Protein AF-A0A6I9XKB6-F1 (afdb_monomer_lite)

InterPro domains:
  IPR029055 Nucleophile aminohydrolases, N-terminal [SSF56235] (1-162)
  IPR052896 Gamma-glutamyltransferase-like enzyme [PTHR43881] (1-162)

Foldseek 3Di:
DVLLVQLLCCQQVVVPHDQQAWDWDWDQDPVVRDIDIDGQHFAQDPPDDPVVCVVVVADPVRHDDPPDPSVRGHGRVVVSSVVCCVPPNPPPDDLCRSNVVSLCCQAVFDFHAQVSLVVQQVCLVVLVDPPNPCSCLCADVSHRDDGGDTHHHNVSSVVSVVD

pLDDT: mean 95.92, std 2.54, range [84.94, 98.81]

Radius of gyration: 18.4 Å; chains: 1; bounding box: 46×28×50 Å

Organism: NCBI:txid35019

Secondary structure (DSSP, 8-state):
-HHHHHHHHHHH-TTT--TTS-EEEEEEETTTTEEEEEEEPPBPPTT--HHHHHHTT--SSSPPPTT-GGG--B--HHHHHHHHHHHHS-SSS-HHHHHHHHHHHHHH-EEPPHHHHHHHHHHHHHHTSTT-TTGGGGSBTTBPPPTTPEE--HHHHHHHHT-

Sequence (163 aa):
AAVAVAAALNVTEPFSTGLGGDCFCLYYDARTKQVHGLNGSGRSPQSLTLELVKEYGFDEVNPLPFRHACNITVPGAPAAWCDAVVVYGSKQLSMGQILQPAIEMAEKGFPVSEITSYQWKQDAHVLQSPGNQHGKDLLINGEAPEHGQVFQNPLLANTFKLV

Structure (mmCIF, N/CA/C/O backbone):
data_AF-A0A6I9XKB6-F1
#
_entry.id   AF-A0A6I9XKB6-F1
#
loop_
_atom_site.group_PDB
_atom_site.id
_atom_site.type_symbol
_atom_site.label_atom_id
_atom_site.label_alt_id
_atom_site.label_comp_id
_atom_site.label_asym_id
_atom_site.label_entity_id
_atom_site.label_seq_id
_atom_site.pdbx_PDB_ins_code
_atom_site.Cartn_x
_atom_site.Cartn_y
_atom_site.Cartn_z
_atom_site.occupancy
_atom_site.B_iso_or_equiv
_atom_site.auth_seq_id
_atom_site.auth_comp_id
_atom_site.auth_asym_id
_atom_site.auth_atom_id
_atom_site.pdbx_PDB_model_num
ATOM 1 N N . ALA A 1 1 ? -11.435 1.470 12.277 1.00 94.88 1 ALA A N 1
ATOM 2 C CA . ALA A 1 1 ? -11.787 2.463 11.242 1.00 94.88 1 ALA A CA 1
ATOM 3 C C . ALA A 1 1 ? -10.578 2.811 10.378 1.00 94.88 1 ALA A C 1
ATOM 5 O O . ALA A 1 1 ? -10.582 2.403 9.232 1.00 94.88 1 ALA A O 1
ATOM 6 N N . ALA A 1 2 ? -9.531 3.459 10.912 1.00 97.06 2 ALA A N 1
ATOM 7 C CA . ALA A 1 2 ? -8.368 3.892 10.119 1.00 97.06 2 ALA A CA 1
ATOM 8 C C . ALA A 1 2 ? -7.739 2.782 9.250 1.00 97.06 2 ALA A C 1
ATOM 10 O O . ALA A 1 2 ? -7.576 2.978 8.055 1.00 97.06 2 ALA A O 1
ATOM 11 N N . VAL A 1 3 ? -7.485 1.593 9.814 1.00 97.81 3 VAL A N 1
ATOM 12 C CA . VAL A 1 3 ? -6.941 0.450 9.050 1.00 97.81 3 VAL A CA 1
ATOM 13 C C . VAL A 1 3 ? -7.899 -0.043 7.957 1.00 97.81 3 VAL A C 1
ATOM 15 O O . VAL A 1 3 ? -7.461 -0.303 6.847 1.00 97.81 3 VAL A O 1
ATOM 18 N N . ALA A 1 4 ? -9.209 -0.100 8.223 1.00 98.25 4 ALA A N 1
ATOM 19 C CA . ALA A 1 4 ? -10.200 -0.466 7.203 1.00 98.25 4 ALA A CA 1
ATOM 20 C C . ALA A 1 4 ? -10.231 0.546 6.045 1.00 98.25 4 ALA A C 1
ATOM 22 O O . ALA A 1 4 ? -10.338 0.156 4.888 1.00 98.25 4 ALA A O 1
ATOM 23 N N . VAL A 1 5 ? -10.103 1.843 6.351 1.00 98.25 5 VAL A N 1
ATOM 24 C CA . VAL A 1 5 ? -10.022 2.903 5.335 1.00 98.25 5 VAL A CA 1
ATOM 25 C C . VAL A 1 5 ? -8.735 2.775 4.526 1.00 98.25 5 VAL A C 1
ATOM 27 O O . VAL A 1 5 ? -8.795 2.817 3.306 1.00 98.25 5 VAL A O 1
ATOM 30 N N . ALA A 1 6 ? -7.588 2.559 5.175 1.00 97.88 6 ALA A N 1
ATOM 31 C CA . ALA A 1 6 ? -6.318 2.355 4.478 1.00 97.88 6 ALA A CA 1
ATOM 32 C C . ALA A 1 6 ? -6.364 1.131 3.543 1.00 97.88 6 ALA A C 1
ATOM 34 O O . ALA A 1 6 ? -5.899 1.205 2.408 1.00 97.88 6 ALA A O 1
ATOM 35 N N . ALA A 1 7 ? -6.996 0.035 3.976 1.00 98.31 7 ALA A N 1
ATOM 36 C CA . ALA A 1 7 ? -7.213 -1.143 3.141 1.00 98.31 7 ALA A CA 1
ATOM 37 C C . ALA A 1 7 ? -8.151 -0.858 1.956 1.00 98.31 7 ALA A C 1
ATOM 39 O O . ALA A 1 7 ? -7.869 -1.288 0.842 1.00 98.31 7 ALA A O 1
ATOM 40 N N . ALA A 1 8 ? -9.232 -0.098 2.163 1.00 98.44 8 ALA A N 1
ATOM 41 C CA . ALA A 1 8 ? -10.112 0.325 1.074 1.00 98.44 8 ALA A CA 1
ATOM 42 C C . ALA A 1 8 ? -9.373 1.224 0.066 1.00 98.44 8 ALA A C 1
ATOM 44 O O . ALA A 1 8 ? -9.491 1.006 -1.135 1.00 98.44 8 ALA A O 1
ATOM 45 N N . LEU A 1 9 ? -8.543 2.160 0.538 1.00 98.06 9 LEU A N 1
ATOM 46 C CA . LEU A 1 9 ? -7.718 3.014 -0.322 1.00 98.06 9 LEU A CA 1
ATOM 47 C C . LEU A 1 9 ? -6.659 2.224 -1.096 1.00 98.06 9 LEU A C 1
ATOM 49 O O . LEU A 1 9 ? -6.420 2.533 -2.253 1.00 98.06 9 LEU A O 1
ATOM 53 N N . ASN A 1 10 ? -6.081 1.162 -0.529 1.00 97.94 10 ASN A N 1
ATOM 54 C CA . ASN A 1 10 ? -5.218 0.257 -1.297 1.00 97.94 10 ASN A CA 1
ATOM 55 C C . ASN A 1 10 ? -5.962 -0.329 -2.514 1.00 97.94 10 ASN A C 1
ATOM 57 O O . ASN A 1 10 ? -5.349 -0.579 -3.551 1.00 97.94 10 ASN A O 1
ATOM 61 N N . VAL A 1 11 ? -7.269 -0.570 -2.392 1.00 98.12 11 VAL A N 1
ATOM 62 C CA . VAL A 1 11 ? -8.091 -1.083 -3.492 1.00 98.12 11 VAL A CA 1
ATOM 63 C C . VAL A 1 11 ? -8.440 0.034 -4.472 1.00 98.12 11 VAL A C 1
ATOM 65 O O . VAL A 1 11 ? -8.218 -0.124 -5.669 1.00 98.12 11 VAL A O 1
ATOM 68 N N . THR A 1 12 ? -8.975 1.153 -3.982 1.00 97.50 12 THR A N 1
ATOM 69 C CA . THR A 1 12 ? -9.585 2.191 -4.828 1.00 97.50 12 THR A CA 1
ATOM 70 C C . THR A 1 12 ? -8.610 3.262 -5.312 1.00 97.50 12 THR A C 1
ATOM 72 O O . THR A 1 12 ? -8.879 3.916 -6.315 1.00 97.50 12 THR A O 1
ATOM 75 N N . GLU A 1 13 ? -7.484 3.437 -4.624 1.00 96.06 13 GLU A N 1
ATOM 76 C CA . GLU A 1 13 ? -6.412 4.395 -4.921 1.00 96.06 13 GLU A CA 1
ATOM 77 C C . GLU A 1 13 ? -5.022 3.714 -4.893 1.00 96.06 13 GLU A C 1
ATOM 79 O O . GLU A 1 13 ? -4.138 4.104 -4.121 1.00 96.06 13 GLU A O 1
ATOM 84 N N . PRO A 1 14 ? -4.783 2.695 -5.743 1.00 93.31 14 PRO A N 1
ATOM 85 C CA . PRO A 1 14 ? -3.588 1.846 -5.670 1.00 93.31 14 PRO A CA 1
ATOM 86 C C . PRO A 1 14 ? -2.259 2.573 -5.951 1.00 93.31 14 PRO A C 1
ATOM 88 O O . PRO A 1 14 ? -1.198 2.034 -5.649 1.00 93.31 14 PRO A O 1
ATOM 91 N N . PHE A 1 15 ? -2.295 3.791 -6.501 1.00 92.56 15 PHE A N 1
ATOM 92 C CA . PHE A 1 15 ? -1.114 4.635 -6.738 1.00 92.56 15 PHE A CA 1
ATOM 93 C C . PHE A 1 15 ? -0.734 5.505 -5.530 1.00 92.56 15 PHE A C 1
ATOM 95 O O . PHE A 1 15 ? 0.346 6.093 -5.518 1.00 92.56 15 PHE A O 1
ATOM 102 N N . SER A 1 16 ? -1.608 5.599 -4.523 1.00 92.88 16 SER A N 1
ATOM 103 C CA . SER A 1 16 ? -1.437 6.486 -3.366 1.00 92.88 16 SER A CA 1
ATOM 104 C C . SER A 1 16 ? -0.916 5.745 -2.136 1.00 92.88 16 SER A C 1
ATOM 106 O O . SER A 1 16 ? -0.065 6.253 -1.407 1.00 92.88 16 SER A O 1
ATOM 108 N N . THR A 1 17 ? -1.456 4.557 -1.851 1.00 94.06 17 THR A N 1
ATOM 109 C CA . THR A 1 17 ? -1.147 3.811 -0.625 1.00 94.06 17 THR A CA 1
ATOM 110 C C . THR A 1 17 ? -1.407 2.317 -0.790 1.00 94.06 17 THR A C 1
ATOM 112 O O . THR A 1 17 ? -2.207 1.902 -1.625 1.00 94.06 17 THR A O 1
ATOM 115 N N . GLY A 1 18 ? -0.753 1.497 0.033 1.00 95.00 18 GLY A N 1
ATOM 116 C CA . GLY A 1 18 ? -1.063 0.079 0.127 1.00 95.00 18 GLY A CA 1
ATOM 117 C C . GLY A 1 18 ? -0.054 -0.743 0.921 1.00 95.00 18 GLY A C 1
ATOM 118 O O . GLY A 1 18 ? 0.920 -0.219 1.459 1.00 95.00 18 GLY A O 1
ATOM 119 N N . LEU A 1 19 ? -0.277 -2.060 0.953 1.00 95.19 19 LEU A N 1
ATOM 120 C CA . LEU A 1 19 ? 0.568 -3.048 1.636 1.00 95.19 19 LEU A CA 1
ATOM 121 C C . LEU A 1 19 ? 2.024 -3.044 1.151 1.00 95.19 19 LEU A C 1
ATOM 123 O O . LEU A 1 19 ? 2.905 -3.471 1.888 1.00 95.19 19 LEU A O 1
ATOM 127 N N . GLY A 1 20 ? 2.275 -2.583 -0.076 1.00 94.94 20 GLY A N 1
ATOM 128 C CA . GLY A 1 20 ? 3.617 -2.474 -0.651 1.00 94.94 20 GLY A CA 1
ATOM 129 C C . GLY A 1 20 ? 4.407 -1.240 -0.205 1.00 94.94 20 GLY A C 1
ATOM 130 O O . GLY A 1 20 ? 5.519 -1.057 -0.685 1.00 94.94 20 GLY A O 1
ATOM 131 N N . GLY A 1 21 ? 3.847 -0.392 0.663 1.00 95.00 21 GLY A N 1
ATOM 132 C CA . GLY A 1 21 ? 4.473 0.856 1.091 1.00 95.00 21 GLY A CA 1
ATOM 133 C C . GLY A 1 21 ? 4.677 0.973 2.600 1.00 95.00 21 GLY A C 1
ATOM 134 O O . GLY A 1 21 ? 4.823 -0.012 3.331 1.00 95.00 21 GLY A O 1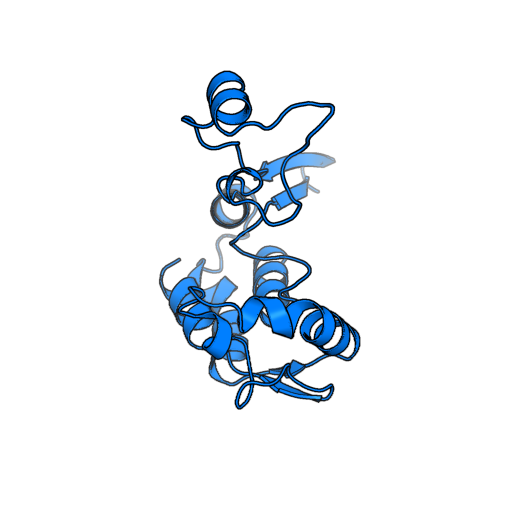
ATOM 135 N N . ASP A 1 22 ? 4.653 2.223 3.050 1.00 96.44 22 ASP A N 1
ATOM 136 C CA . ASP A 1 22 ? 4.963 2.639 4.414 1.00 96.44 22 ASP A CA 1
ATOM 137 C C . ASP A 1 22 ? 3.722 3.155 5.149 1.00 96.44 22 ASP A C 1
ATOM 139 O O . ASP A 1 22 ? 2.715 3.530 4.544 1.00 96.44 22 ASP A O 1
ATOM 143 N N . CYS A 1 23 ? 3.794 3.204 6.479 1.00 96.50 23 CYS A N 1
ATOM 144 C CA . CYS A 1 23 ? 2.731 3.759 7.312 1.00 96.50 23 CYS A CA 1
ATOM 145 C C . CYS A 1 23 ? 3.296 4.629 8.436 1.00 96.50 23 CYS A C 1
ATOM 147 O O . CYS A 1 23 ? 4.162 4.200 9.189 1.00 96.50 23 CYS A O 1
ATOM 149 N N . PHE A 1 24 ? 2.746 5.829 8.605 1.00 96.81 24 PHE A N 1
ATOM 150 C CA . PHE A 1 24 ? 3.008 6.686 9.757 1.00 96.81 24 PHE A CA 1
ATOM 151 C C . PHE A 1 24 ? 1.674 6.991 10.425 1.00 96.81 24 PHE A C 1
ATOM 153 O O . PHE A 1 24 ? 0.824 7.672 9.852 1.00 96.81 24 PHE A O 1
ATOM 160 N N . CYS A 1 25 ? 1.465 6.457 11.624 1.00 96.75 25 CYS A N 1
ATOM 161 C CA . CYS A 1 25 ? 0.207 6.610 12.340 1.00 96.75 25 CYS A CA 1
ATOM 162 C C . CYS A 1 25 ? 0.409 7.506 13.561 1.00 96.75 25 CYS A C 1
ATOM 164 O O . CYS A 1 25 ? 1.233 7.220 14.427 1.00 96.75 25 CYS A O 1
ATOM 166 N N . LEU A 1 26 ? -0.367 8.587 13.632 1.00 97.56 26 LEU A N 1
ATOM 167 C CA . LEU A 1 26 ? -0.510 9.401 14.832 1.00 97.56 26 LEU A CA 1
ATOM 168 C C . LEU A 1 26 ? -1.831 9.038 15.504 1.00 97.56 26 LEU A C 1
ATOM 170 O O . LEU A 1 26 ? -2.896 9.138 14.894 1.00 97.56 26 LEU A O 1
ATOM 174 N N . TYR A 1 27 ? -1.759 8.623 16.762 1.00 97.19 27 TYR A N 1
ATOM 175 C CA . TYR A 1 27 ? -2.911 8.237 17.562 1.00 97.19 27 TYR A CA 1
ATOM 176 C C . TYR A 1 27 ? -3.025 9.143 18.783 1.00 97.19 27 TYR A C 1
ATOM 178 O O . TYR A 1 27 ? -2.127 9.187 19.620 1.00 97.19 27 TYR A O 1
ATOM 186 N N . TYR A 1 28 ? -4.137 9.862 18.894 1.00 97.69 28 TYR A N 1
ATOM 187 C CA . TYR A 1 28 ? -4.445 10.656 20.077 1.00 97.69 28 TYR A CA 1
ATOM 188 C C . TYR A 1 28 ? -5.258 9.829 21.076 1.00 97.69 28 TYR A C 1
ATOM 190 O O . TYR A 1 28 ? -6.393 9.440 20.789 1.00 97.69 28 TYR A O 1
ATOM 198 N N . ASP A 1 29 ? -4.702 9.593 22.263 1.00 96.19 29 ASP A N 1
ATOM 199 C CA . ASP A 1 29 ? -5.421 8.978 23.374 1.00 96.19 29 ASP A CA 1
ATOM 200 C C . ASP A 1 29 ? -6.148 10.058 24.184 1.00 96.19 29 ASP A C 1
ATOM 202 O O . ASP A 1 29 ? -5.547 10.829 24.935 1.00 96.19 29 ASP A O 1
ATOM 206 N N . ALA A 1 30 ? -7.474 10.093 24.063 1.00 96.12 30 ALA A N 1
ATOM 207 C CA . ALA A 1 30 ? -8.316 11.058 24.763 1.00 96.12 30 ALA A CA 1
ATOM 208 C C . ALA A 1 30 ? -8.302 10.905 26.298 1.00 96.12 30 ALA A C 1
ATOM 210 O O . ALA A 1 30 ? -8.620 11.866 27.002 1.00 96.12 30 ALA A O 1
ATOM 211 N N . ARG A 1 31 ? -7.948 9.728 26.836 1.00 95.12 31 ARG A N 1
ATOM 212 C CA . ARG A 1 31 ? -7.912 9.482 28.290 1.00 95.12 31 ARG A CA 1
ATOM 213 C C . ARG A 1 31 ? -6.670 10.100 28.915 1.00 95.12 31 ARG A C 1
ATOM 215 O O . ARG A 1 31 ? -6.762 10.750 29.953 1.00 95.12 31 ARG A O 1
ATOM 222 N N . THR A 1 32 ? -5.521 9.904 28.274 1.00 96.62 32 THR A N 1
ATOM 223 C CA . THR A 1 32 ? -4.224 10.424 28.733 1.00 96.62 32 THR A CA 1
ATOM 224 C C . THR A 1 32 ? -3.919 11.815 28.178 1.00 96.62 32 THR A C 1
ATOM 226 O O . THR A 1 32 ? -3.046 12.505 28.701 1.00 96.62 32 THR A O 1
ATOM 229 N N . LYS A 1 33 ? -4.659 12.249 27.148 1.00 97.75 33 LYS A N 1
ATOM 230 C CA . LYS A 1 33 ? -4.438 13.476 26.368 1.00 97.75 33 LYS A CA 1
ATOM 231 C C . LYS A 1 33 ? -3.071 13.511 25.681 1.00 97.75 33 LYS A C 1
ATOM 233 O O . LYS A 1 33 ? -2.511 14.589 25.484 1.00 97.75 33 LYS A O 1
ATOM 238 N N . GLN A 1 34 ? -2.540 12.348 25.314 1.00 98.12 34 GLN A N 1
ATOM 239 C CA . GLN A 1 34 ? -1.244 12.214 24.652 1.00 98.12 34 GLN A CA 1
ATOM 240 C C . GLN A 1 34 ? -1.399 11.805 23.188 1.00 98.12 34 GLN A C 1
ATOM 242 O O . GLN A 1 34 ? -2.349 11.122 22.810 1.00 98.12 34 GLN A O 1
ATOM 247 N N . VAL A 1 35 ? -0.445 12.230 22.360 1.00 98.06 35 VAL A N 1
ATOM 248 C CA . VAL A 1 35 ? -0.290 11.745 20.987 1.00 98.06 35 VAL A CA 1
ATOM 249 C C . VAL A 1 35 ? 0.818 10.701 20.977 1.00 98.06 35 VAL A C 1
ATOM 251 O O . VAL A 1 35 ? 1.933 10.968 21.421 1.00 98.06 35 VAL A O 1
ATOM 254 N N . HIS A 1 36 ? 0.512 9.531 20.438 1.00 96.94 36 HIS A N 1
ATOM 255 C CA . HIS A 1 36 ? 1.453 8.450 20.201 1.00 96.94 36 HIS A CA 1
ATOM 256 C C . HIS A 1 36 ? 1.741 8.346 18.705 1.00 96.94 36 HIS A C 1
ATOM 258 O O . HIS A 1 36 ? 0.841 8.498 17.879 1.00 96.94 36 HIS A O 1
ATOM 264 N N . GLY A 1 37 ? 2.998 8.081 18.362 1.00 97.06 37 GLY A N 1
ATOM 265 C CA . GLY A 1 37 ? 3.416 7.787 16.997 1.00 97.06 37 GLY A CA 1
ATOM 266 C C . GLY A 1 37 ? 3.689 6.298 16.831 1.00 97.06 37 GLY A C 1
ATOM 267 O O . GLY A 1 37 ? 4.345 5.692 17.676 1.00 97.06 37 GLY A O 1
ATOM 268 N N . LEU A 1 38 ? 3.216 5.722 15.732 1.00 96.81 38 LEU A N 1
ATOM 269 C CA . LEU A 1 38 ? 3.604 4.399 15.264 1.00 96.81 38 LEU A CA 1
ATOM 270 C C . LEU A 1 38 ? 4.274 4.558 13.902 1.00 96.81 38 LEU A C 1
ATOM 272 O O . LEU A 1 38 ? 3.685 5.107 12.967 1.00 96.81 38 LEU A O 1
ATOM 276 N N . ASN A 1 39 ? 5.524 4.104 13.822 1.00 97.31 39 ASN A N 1
ATOM 277 C CA . ASN A 1 39 ? 6.342 4.203 12.624 1.00 97.31 39 ASN A CA 1
ATOM 278 C C . ASN A 1 39 ? 6.453 2.838 11.934 1.00 97.31 39 ASN A C 1
ATOM 280 O O . ASN A 1 39 ? 7.140 1.943 12.423 1.00 97.31 39 ASN A O 1
ATOM 284 N N . GLY A 1 40 ? 5.787 2.721 10.793 1.00 96.75 40 GLY A N 1
ATOM 285 C CA . GLY A 1 40 ? 5.869 1.626 9.835 1.00 96.75 40 GLY A CA 1
ATOM 286 C C . GLY A 1 40 ? 6.561 2.035 8.540 1.00 96.75 40 GLY A C 1
ATOM 287 O O . GLY A 1 40 ? 6.135 1.592 7.477 1.00 96.75 40 GLY A O 1
ATOM 288 N N . SER A 1 41 ? 7.566 2.912 8.597 1.00 96.00 41 SER A N 1
ATOM 289 C CA . SER A 1 41 ? 8.462 3.163 7.468 1.00 96.00 41 SER A CA 1
ATOM 290 C C . SER A 1 41 ? 9.289 1.919 7.169 1.00 96.00 41 SER A C 1
ATOM 292 O O . SER A 1 41 ? 9.958 1.385 8.065 1.00 96.00 41 SER A O 1
ATOM 294 N N . GLY A 1 42 ? 9.279 1.484 5.919 1.00 94.12 42 GLY A N 1
ATOM 295 C CA . GLY A 1 42 ? 10.075 0.382 5.434 1.00 94.12 42 GLY A CA 1
ATOM 296 C C . GLY A 1 42 ? 11.566 0.664 5.542 1.00 94.12 42 GLY A C 1
ATOM 297 O O . GLY A 1 42 ? 12.035 1.790 5.381 1.00 94.12 42 GLY A O 1
ATOM 298 N N . ARG A 1 43 ? 1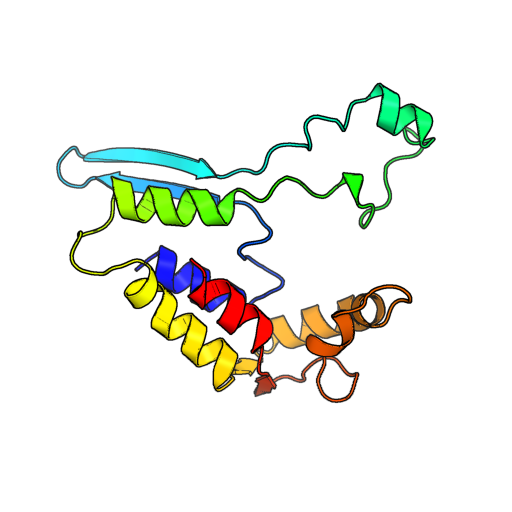2.337 -0.381 5.837 1.00 95.00 43 ARG A N 1
ATOM 299 C CA . ARG A 1 43 ? 13.804 -0.299 5.892 1.00 95.00 43 ARG A CA 1
ATOM 300 C C . ARG A 1 43 ? 14.393 -0.633 4.529 1.00 95.00 43 ARG A C 1
ATOM 302 O O . ARG A 1 43 ? 13.786 -1.375 3.758 1.00 95.00 43 ARG A O 1
ATOM 309 N N . SER A 1 44 ? 15.602 -0.152 4.251 1.00 94.75 44 SER A N 1
ATOM 310 C CA . SER A 1 44 ? 16.379 -0.697 3.139 1.00 94.75 44 SER A CA 1
ATOM 311 C C . SER A 1 44 ? 16.638 -2.197 3.361 1.00 94.75 44 SER A C 1
ATOM 313 O O . SER A 1 44 ? 16.761 -2.641 4.512 1.00 94.75 44 SER A O 1
ATOM 315 N N . PRO A 1 45 ? 16.717 -3.004 2.287 1.00 94.62 45 PRO A N 1
ATOM 316 C CA . PRO A 1 45 ? 17.123 -4.399 2.400 1.00 94.62 45 PRO A CA 1
ATOM 317 C C . PRO A 1 45 ? 18.482 -4.516 3.098 1.00 94.62 45 PRO A C 1
ATOM 319 O O . PRO A 1 45 ? 19.403 -3.763 2.794 1.00 94.62 45 PRO A O 1
ATOM 322 N N . GLN A 1 46 ? 18.635 -5.485 4.004 1.00 94.94 46 GLN A N 1
ATOM 323 C CA . GLN A 1 46 ? 19.855 -5.629 4.812 1.00 94.94 46 GLN A CA 1
ATOM 324 C C . GLN A 1 46 ? 21.126 -5.814 3.965 1.00 94.94 46 GLN A C 1
ATOM 326 O O . GLN A 1 46 ? 22.201 -5.376 4.363 1.00 94.94 46 GLN A O 1
ATOM 331 N N . SER A 1 47 ? 21.007 -6.464 2.806 1.00 94.88 47 SER A N 1
ATOM 332 C CA . SER A 1 47 ? 22.117 -6.703 1.881 1.00 94.88 47 SER A CA 1
ATOM 333 C C . SER A 1 47 ? 22.402 -5.535 0.933 1.00 94.88 47 SER A C 1
ATOM 335 O O . SER A 1 47 ? 23.382 -5.593 0.196 1.00 94.88 47 SER A O 1
ATOM 337 N N . LEU A 1 48 ? 21.555 -4.500 0.901 1.00 95.56 48 LEU A N 1
ATOM 338 C CA . LEU A 1 48 ? 21.740 -3.345 0.026 1.00 95.56 48 LEU A CA 1
ATOM 339 C C . LEU A 1 48 ? 22.681 -2.338 0.696 1.00 95.56 48 LEU A C 1
ATOM 341 O O . LEU A 1 48 ? 22.242 -1.430 1.403 1.00 95.56 48 LEU A O 1
ATOM 345 N N . THR A 1 49 ? 23.983 -2.524 0.491 1.00 95.56 49 THR A N 1
ATOM 346 C CA . THR A 1 49 ? 25.019 -1.609 0.986 1.00 95.56 49 THR A CA 1
ATOM 347 C C . THR A 1 49 ? 25.353 -0.528 -0.042 1.00 95.56 49 THR A C 1
ATOM 349 O O . THR A 1 49 ? 25.057 -0.663 -1.231 1.00 95.56 49 THR A O 1
ATOM 352 N N . LEU A 1 50 ? 25.999 0.552 0.406 1.00 94.81 50 LEU A N 1
ATOM 353 C CA . LEU A 1 50 ? 26.473 1.610 -0.491 1.00 94.81 50 LEU A CA 1
ATOM 354 C C . LEU A 1 50 ? 27.514 1.075 -1.484 1.00 94.81 50 LEU A C 1
ATOM 356 O O . LEU A 1 50 ? 27.526 1.477 -2.644 1.00 94.81 50 LEU A O 1
ATOM 360 N N . GLU A 1 51 ? 28.375 0.165 -1.034 1.00 96.12 51 GLU A N 1
ATOM 361 C CA . GLU A 1 51 ? 29.383 -0.495 -1.863 1.00 96.12 51 GLU A CA 1
ATOM 362 C C . GLU A 1 51 ? 28.718 -1.278 -2.996 1.00 96.12 51 GLU A C 1
ATOM 364 O O . GLU A 1 51 ? 29.100 -1.102 -4.147 1.00 96.12 51 GLU A O 1
ATOM 369 N N . LEU A 1 52 ? 27.663 -2.046 -2.700 1.00 95.75 52 LEU A N 1
ATOM 370 C CA . LEU A 1 52 ? 26.922 -2.797 -3.714 1.00 95.75 52 LEU A CA 1
ATOM 371 C C . LEU A 1 52 ? 26.261 -1.872 -4.749 1.00 95.75 52 LEU A C 1
ATOM 373 O O . LEU A 1 52 ? 26.288 -2.153 -5.944 1.00 95.75 52 LEU A O 1
ATOM 377 N N . VAL A 1 53 ? 25.692 -0.743 -4.309 1.00 95.94 53 VAL A N 1
ATOM 378 C CA . VAL A 1 53 ? 25.108 0.257 -5.222 1.00 95.94 53 VAL A CA 1
ATOM 379 C C . VAL A 1 53 ? 26.178 0.841 -6.156 1.00 95.94 53 VAL A C 1
ATOM 381 O O . VAL A 1 53 ? 25.928 0.977 -7.356 1.00 95.94 53 VAL A O 1
ATOM 384 N N . LYS A 1 54 ? 27.386 1.102 -5.640 1.00 96.06 54 LYS A N 1
ATOM 385 C CA . LYS A 1 54 ? 28.539 1.540 -6.445 1.00 96.06 54 LYS A CA 1
ATOM 386 C C . LYS A 1 54 ? 29.042 0.456 -7.395 1.00 96.06 54 LYS A C 1
ATOM 388 O O . LYS A 1 54 ? 29.397 0.770 -8.526 1.00 96.06 54 LYS A O 1
ATOM 393 N N . GLU A 1 55 ? 29.047 -0.809 -6.977 1.00 96.00 55 GLU A N 1
ATOM 394 C CA . GLU A 1 55 ? 29.399 -1.952 -7.836 1.00 96.00 55 GLU A CA 1
ATOM 395 C C . GLU A 1 55 ? 28.424 -2.120 -9.009 1.00 96.00 55 GLU A C 1
ATOM 397 O O . GLU A 1 55 ? 28.837 -2.504 -10.103 1.00 96.00 55 GLU A O 1
ATOM 402 N N . TYR A 1 56 ? 27.151 -1.761 -8.826 1.00 95.38 56 TYR A N 1
ATOM 403 C CA . TYR A 1 56 ? 26.176 -1.663 -9.918 1.00 95.38 56 TYR A CA 1
ATOM 404 C C . TYR A 1 56 ? 26.378 -0.442 -10.829 1.00 95.38 56 TYR A C 1
ATOM 406 O O . TYR A 1 56 ? 25.657 -0.289 -11.814 1.00 95.38 56 TYR A O 1
ATOM 414 N N . GLY A 1 57 ? 27.371 0.404 -10.543 1.00 96.62 57 GLY A N 1
ATOM 415 C CA . GLY A 1 57 ? 27.718 1.573 -11.346 1.00 96.62 57 GLY A CA 1
ATOM 416 C C . GLY A 1 57 ? 26.900 2.820 -11.019 1.00 96.62 57 GLY A C 1
ATOM 417 O O . GLY A 1 57 ? 26.870 3.743 -11.833 1.00 96.62 57 GLY A O 1
ATOM 418 N N . PHE A 1 58 ? 26.231 2.854 -9.863 1.00 97.25 58 PHE A N 1
ATOM 419 C CA . PHE A 1 58 ? 25.453 4.011 -9.427 1.00 97.25 58 PHE A CA 1
ATOM 420 C C . PHE A 1 58 ? 26.177 4.806 -8.340 1.00 97.25 58 PHE A C 1
ATOM 422 O O . PHE A 1 58 ? 26.764 4.248 -7.411 1.00 97.25 58 PHE A O 1
ATOM 429 N N . ASP A 1 59 ? 26.095 6.127 -8.434 1.00 95.38 59 ASP A N 1
ATOM 430 C CA . ASP A 1 59 ? 26.666 7.068 -7.474 1.00 95.38 59 ASP A CA 1
ATOM 431 C C . ASP A 1 59 ? 25.887 8.398 -7.483 1.00 95.38 59 ASP A C 1
ATOM 433 O O . ASP A 1 59 ? 24.771 8.476 -7.993 1.00 95.38 59 ASP A O 1
ATOM 437 N N . GLU A 1 60 ? 26.440 9.447 -6.871 1.00 93.50 60 GLU A N 1
ATOM 438 C CA . GLU A 1 60 ? 25.796 10.766 -6.826 1.00 93.50 60 GLU A CA 1
ATOM 439 C C . GLU A 1 60 ? 25.661 11.426 -8.208 1.00 93.50 60 GLU A C 1
ATOM 441 O O . GLU A 1 60 ? 24.719 12.186 -8.431 1.00 93.50 60 GLU A O 1
ATOM 446 N N . VAL A 1 61 ? 26.585 11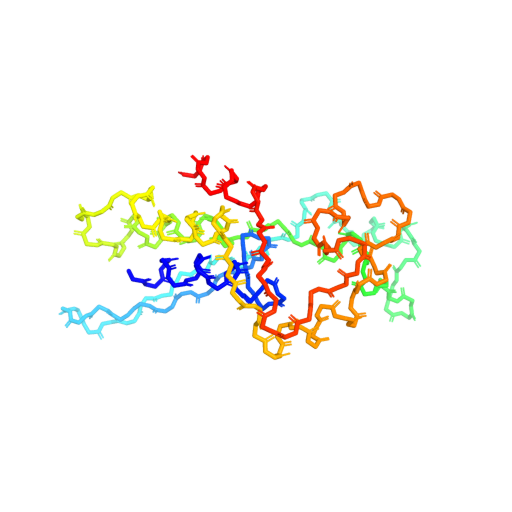.151 -9.136 1.00 96.38 61 VAL A N 1
ATOM 447 C CA . VAL A 1 61 ? 26.589 11.723 -10.493 1.00 96.38 61 VAL A CA 1
ATOM 448 C C . VAL A 1 61 ? 25.736 10.876 -11.441 1.00 96.38 61 VAL A C 1
ATOM 450 O O . VAL A 1 61 ? 25.086 11.421 -12.335 1.00 96.38 61 VAL A O 1
ATOM 453 N N . ASN A 1 62 ? 25.701 9.560 -11.228 1.00 95.69 62 ASN A N 1
ATOM 454 C CA . ASN A 1 62 ? 24.875 8.594 -11.945 1.00 95.69 62 ASN A CA 1
ATOM 455 C C . ASN A 1 62 ? 23.909 7.885 -10.974 1.00 95.69 62 ASN A C 1
ATOM 457 O O . ASN A 1 62 ? 24.162 6.744 -10.574 1.00 95.69 62 ASN A O 1
ATOM 461 N N . PRO A 1 63 ? 22.814 8.544 -10.556 1.00 95.31 63 PRO A N 1
ATOM 462 C CA . PRO A 1 63 ? 21.912 7.993 -9.554 1.00 95.31 63 PRO A CA 1
ATOM 463 C C . PRO A 1 63 ? 21.116 6.796 -10.082 1.00 95.31 63 PRO A C 1
ATOM 465 O O . PRO A 1 63 ? 20.932 6.607 -11.286 1.00 95.31 63 PRO A O 1
ATOM 468 N N . LEU A 1 64 ? 20.574 6.012 -9.147 1.00 95.56 64 LEU A N 1
ATOM 469 C CA . LEU A 1 64 ? 19.650 4.924 -9.454 1.00 95.56 64 LEU A CA 1
ATOM 470 C C . LEU A 1 64 ? 18.466 5.434 -10.298 1.00 95.56 64 LEU A C 1
ATOM 472 O O . LEU A 1 64 ? 17.813 6.409 -9.909 1.00 95.56 64 LEU A O 1
ATOM 476 N N . PRO A 1 65 ? 18.120 4.758 -11.411 1.00 94.62 65 PRO A N 1
ATOM 477 C CA . PRO A 1 65 ? 16.902 5.055 -12.150 1.00 94.62 65 PRO A CA 1
ATOM 478 C C . PRO A 1 65 ? 15.682 4.976 -11.236 1.00 94.62 65 PRO A C 1
ATOM 480 O O . PRO A 1 65 ? 15.610 4.106 -10.372 1.00 94.62 65 PRO A O 1
ATOM 483 N N . PHE A 1 66 ? 14.683 5.829 -11.463 1.00 90.88 66 PHE A N 1
ATOM 484 C CA . PHE A 1 66 ? 13.511 5.946 -10.585 1.00 90.88 66 PHE A CA 1
ATOM 485 C C . PHE A 1 66 ? 12.836 4.598 -10.259 1.00 90.88 66 PHE A C 1
ATOM 487 O O . PHE A 1 66 ? 12.502 4.338 -9.107 1.00 90.88 66 PHE A O 1
ATOM 494 N N . ARG A 1 67 ? 12.705 3.701 -11.246 1.00 88.94 67 ARG A N 1
ATOM 495 C CA . ARG A 1 67 ? 12.069 2.376 -11.091 1.00 88.94 67 ARG A CA 1
ATOM 496 C C . ARG A 1 67 ? 13.052 1.231 -10.818 1.00 88.94 67 ARG A C 1
ATOM 498 O O . ARG A 1 67 ? 12.700 0.070 -11.009 1.00 88.94 67 ARG A O 1
ATOM 505 N N . HIS A 1 68 ? 14.288 1.530 -10.425 1.00 92.50 68 HIS A N 1
ATOM 506 C CA . HIS A 1 68 ? 15.261 0.494 -10.097 1.00 92.50 68 HIS A CA 1
ATOM 507 C C . HIS A 1 68 ? 14.836 -0.270 -8.835 1.00 92.50 68 HIS A C 1
ATOM 509 O O . HIS A 1 68 ? 14.383 0.331 -7.863 1.00 92.50 68 HIS A O 1
ATOM 515 N N . ALA A 1 69 ? 15.030 -1.591 -8.814 1.00 90.94 69 ALA A N 1
ATOM 516 C CA . ALA A 1 69 ? 14.606 -2.444 -7.698 1.00 90.94 69 ALA A CA 1
ATOM 517 C C . ALA A 1 69 ? 15.253 -2.062 -6.352 1.00 90.94 69 ALA A C 1
ATOM 519 O O . ALA A 1 69 ? 14.648 -2.239 -5.302 1.00 90.94 69 ALA A O 1
ATOM 520 N N . CYS A 1 70 ? 16.457 -1.479 -6.376 1.00 93.94 70 CYS A N 1
ATOM 521 C CA . CYS A 1 70 ? 17.128 -0.958 -5.177 1.00 93.94 70 CYS A CA 1
ATOM 522 C C . CYS A 1 70 ? 16.379 0.194 -4.489 1.00 93.94 70 CYS A C 1
ATOM 524 O O . CYS A 1 70 ? 16.661 0.468 -3.328 1.00 93.94 70 CYS A O 1
ATOM 526 N N . ASN A 1 71 ? 15.433 0.852 -5.170 1.00 93.06 71 ASN A N 1
ATOM 527 C CA . ASN A 1 71 ? 14.603 1.896 -4.565 1.00 93.06 71 ASN A CA 1
ATOM 528 C C . ASN A 1 71 ? 13.428 1.321 -3.753 1.00 93.06 71 ASN A C 1
ATOM 530 O O . ASN A 1 71 ? 12.704 2.079 -3.114 1.00 93.06 71 ASN A O 1
ATOM 534 N N . ILE A 1 72 ? 13.218 -0.001 -3.778 1.00 94.12 72 ILE A N 1
ATOM 535 C CA . ILE A 1 72 ? 12.149 -0.667 -3.033 1.00 94.12 72 ILE A CA 1
ATOM 536 C C . ILE A 1 72 ? 12.629 -0.931 -1.602 1.00 94.12 72 ILE A C 1
ATOM 538 O O . ILE A 1 72 ? 13.608 -1.646 -1.374 1.00 94.12 72 ILE A O 1
ATOM 542 N N . THR A 1 73 ? 11.920 -0.369 -0.626 1.00 95.25 73 THR A N 1
ATOM 543 C CA . THR A 1 73 ? 12.098 -0.686 0.795 1.00 95.25 73 THR A CA 1
ATOM 544 C C . THR A 1 73 ? 11.341 -1.962 1.161 1.00 95.25 73 THR A C 1
ATOM 546 O O . THR A 1 73 ? 10.425 -2.390 0.461 1.00 95.25 73 THR A O 1
ATOM 549 N N . VAL A 1 74 ? 11.714 -2.597 2.274 1.00 96.69 74 VAL A N 1
ATOM 550 C CA . VAL A 1 74 ? 10.914 -3.673 2.875 1.00 96.69 74 VAL A CA 1
ATOM 551 C C . VAL A 1 74 ? 9.603 -3.057 3.378 1.00 96.69 74 VAL A C 1
ATOM 553 O O . VAL A 1 74 ? 9.687 -2.263 4.316 1.00 96.69 74 VAL A O 1
ATOM 556 N N . PRO A 1 75 ? 8.421 -3.394 2.825 1.00 97.19 75 PRO A N 1
ATOM 557 C CA . PRO A 1 75 ? 7.184 -2.692 3.160 1.00 97.19 75 PRO A CA 1
ATOM 558 C C . PRO A 1 75 ? 6.841 -2.772 4.650 1.00 97.19 75 PRO A C 1
ATOM 560 O O . PRO A 1 75 ? 6.766 -3.862 5.224 1.00 97.19 75 PRO A O 1
ATOM 563 N N . GLY A 1 76 ? 6.630 -1.616 5.281 1.00 97.56 76 GLY A N 1
ATOM 564 C CA . GLY A 1 76 ? 6.314 -1.526 6.709 1.00 97.56 76 GLY A CA 1
ATOM 565 C C . GLY A 1 76 ? 4.821 -1.368 7.015 1.00 97.56 76 GLY A C 1
ATOM 566 O O . GLY A 1 76 ? 4.395 -1.637 8.143 1.00 97.56 76 GLY A O 1
ATOM 567 N N . ALA A 1 77 ? 4.005 -0.989 6.024 1.00 97.00 77 ALA A N 1
ATOM 568 C CA . ALA A 1 77 ? 2.569 -0.777 6.204 1.00 97.00 77 ALA A CA 1
ATOM 569 C C . ALA A 1 77 ? 1.805 -1.991 6.777 1.00 97.00 77 ALA A C 1
ATOM 571 O O . ALA A 1 77 ? 1.030 -1.781 7.713 1.00 97.00 77 ALA A O 1
ATOM 572 N N . PRO A 1 78 ? 2.019 -3.245 6.319 1.00 96.19 78 PRO A N 1
ATOM 573 C CA . PRO A 1 78 ? 1.258 -4.393 6.821 1.00 96.19 78 PRO A CA 1
ATOM 574 C C . PRO A 1 78 ? 1.455 -4.618 8.325 1.00 96.19 78 PRO A C 1
ATOM 576 O O . PRO A 1 78 ? 0.487 -4.756 9.072 1.00 96.19 78 PRO A O 1
ATOM 579 N N . ALA A 1 79 ? 2.711 -4.588 8.785 1.00 97.00 79 ALA A N 1
ATOM 580 C CA . ALA A 1 79 ? 3.041 -4.737 10.200 1.00 97.00 79 ALA A CA 1
ATOM 581 C C . ALA A 1 79 ? 2.449 -3.588 11.026 1.00 97.00 79 ALA A C 1
ATOM 583 O O . ALA A 1 79 ? 1.812 -3.824 12.049 1.00 97.00 79 ALA A O 1
ATOM 584 N N . ALA A 1 80 ? 2.562 -2.353 10.533 1.00 97.50 80 ALA A N 1
ATOM 585 C CA . ALA A 1 80 ? 2.004 -1.188 11.205 1.00 97.50 80 ALA A CA 1
ATOM 586 C C . ALA A 1 80 ? 0.477 -1.226 11.334 1.00 97.50 80 ALA A C 1
ATOM 588 O O . ALA A 1 80 ? -0.062 -0.776 12.347 1.00 97.50 80 ALA A O 1
ATOM 589 N N . TRP A 1 81 ? -0.238 -1.772 10.347 1.00 97.44 81 TRP A N 1
ATOM 590 C CA . TRP A 1 81 ? -1.688 -1.956 10.432 1.00 97.44 81 TRP A CA 1
ATOM 591 C C . TRP A 1 81 ? -2.057 -2.973 11.515 1.00 97.44 81 TRP A C 1
ATOM 593 O O . TRP A 1 81 ? -2.943 -2.701 12.331 1.00 97.44 81 TRP A O 1
ATOM 603 N N . CYS A 1 82 ? -1.353 -4.107 11.564 1.00 97.00 82 CYS A N 1
ATOM 604 C CA . CYS A 1 82 ? -1.507 -5.107 12.621 1.00 97.00 82 CYS A CA 1
ATOM 605 C C . CYS A 1 82 ? -1.229 -4.508 14.001 1.00 97.00 82 CYS A C 1
ATOM 607 O O . CYS A 1 82 ? -2.091 -4.568 14.881 1.00 97.00 82 CYS A O 1
ATOM 609 N N . ASP A 1 83 ? -0.084 -3.853 14.165 1.00 97.56 83 ASP A N 1
ATOM 610 C CA . ASP A 1 83 ? 0.326 -3.239 15.424 1.00 97.56 83 ASP A CA 1
ATOM 611 C C . ASP A 1 83 ? -0.646 -2.137 15.858 1.00 97.56 83 ASP A C 1
ATOM 613 O O . ASP A 1 83 ? -1.026 -2.080 17.025 1.00 97.56 83 ASP A O 1
ATOM 617 N N . ALA A 1 84 ? -1.154 -1.311 14.939 1.00 97.50 84 ALA A N 1
ATOM 618 C CA . ALA A 1 84 ? -2.155 -0.298 15.268 1.00 97.50 84 ALA A CA 1
ATOM 619 C C . ALA A 1 84 ? -3.456 -0.918 15.809 1.00 97.50 84 ALA A C 1
ATOM 621 O O . ALA A 1 84 ? -4.036 -0.405 16.770 1.00 97.50 84 ALA A O 1
ATOM 622 N N . VAL A 1 85 ? -3.917 -2.042 15.250 1.00 97.25 85 VAL A N 1
ATOM 623 C CA . VAL A 1 85 ? -5.091 -2.771 15.773 1.00 97.25 85 VAL A CA 1
ATOM 624 C C . VAL A 1 85 ? -4.772 -3.448 17.114 1.00 97.25 85 VAL A C 1
ATOM 626 O O . VAL A 1 85 ? -5.607 -3.462 18.032 1.00 97.25 85 VAL A O 1
ATOM 629 N N . VAL A 1 86 ? -3.561 -3.983 17.271 1.00 96.31 86 VAL A N 1
ATOM 630 C CA . VAL A 1 86 ? -3.098 -4.624 18.510 1.00 96.31 86 VAL A CA 1
ATOM 631 C C . VAL A 1 86 ? -2.900 -3.613 19.643 1.00 96.31 86 VAL A C 1
ATOM 633 O O . VAL A 1 86 ? -3.238 -3.921 20.784 1.00 96.31 86 VAL A O 1
ATOM 636 N N . VAL A 1 87 ? -2.437 -2.403 19.371 1.00 95.50 87 VAL A N 1
ATOM 637 C CA . VAL A 1 87 ? -2.148 -1.417 20.419 1.00 95.50 87 VAL A CA 1
ATOM 638 C C . VAL A 1 87 ? -3.343 -0.491 20.657 1.00 95.50 87 VAL A C 1
ATOM 640 O O . VAL A 1 87 ? -3.720 -0.269 21.806 1.00 95.50 87 VAL A O 1
ATOM 643 N N . TYR A 1 88 ? -3.992 -0.002 19.596 1.00 95.56 88 TYR A N 1
ATOM 644 C CA . TYR A 1 88 ? -5.016 1.053 19.681 1.00 95.56 88 TYR A CA 1
ATOM 645 C C . TYR A 1 88 ? -6.438 0.596 19.318 1.00 95.56 88 TYR A C 1
ATOM 647 O O . TYR A 1 88 ? -7.403 1.336 19.512 1.00 95.56 88 TYR A O 1
ATOM 655 N N . GLY A 1 89 ? -6.601 -0.609 18.766 1.00 94.62 89 GLY A N 1
ATOM 656 C CA . GLY A 1 89 ? -7.903 -1.118 18.335 1.00 94.62 89 GLY A CA 1
ATOM 657 C C . GLY A 1 89 ? -8.882 -1.368 19.490 1.00 94.62 89 GLY A C 1
ATOM 658 O O . GLY A 1 89 ? -8.492 -1.738 20.595 1.00 94.62 89 GLY A O 1
ATOM 659 N N . SER A 1 90 ? -10.185 -1.262 19.206 1.00 94.00 90 SER A N 1
ATOM 660 C CA . SER A 1 90 ? -11.269 -1.456 20.189 1.00 94.00 90 SER A CA 1
ATOM 661 C C . SER A 1 90 ? -11.431 -2.889 20.710 1.00 94.00 90 SER A C 1
ATOM 663 O O . SER A 1 90 ? -12.221 -3.107 21.625 1.00 94.00 90 SER A O 1
ATOM 665 N N . LYS A 1 91 ? -10.729 -3.864 20.115 1.00 93.38 91 LYS A N 1
ATOM 666 C CA . LYS A 1 91 ? -10.813 -5.313 20.399 1.00 93.38 91 LYS A CA 1
ATOM 667 C C . LYS A 1 91 ? -12.148 -5.981 20.070 1.00 93.38 91 LYS A C 1
ATOM 669 O O . LYS A 1 91 ? -12.339 -7.141 20.406 1.00 93.38 91 LYS A O 1
ATOM 674 N N . GLN A 1 92 ? -13.045 -5.276 19.385 1.00 96.75 92 GLN A N 1
ATOM 675 C CA . GLN A 1 92 ? -14.358 -5.811 19.007 1.00 96.75 92 GLN A CA 1
ATOM 676 C C . GLN A 1 92 ? -14.363 -6.506 17.643 1.00 96.75 92 GLN A C 1
ATOM 678 O O . GLN A 1 92 ? -15.255 -7.301 17.373 1.00 96.75 92 GLN A O 1
ATOM 683 N N . LEU A 1 93 ? -13.393 -6.189 16.783 1.00 97.19 93 LEU A N 1
ATOM 684 C CA . LEU A 1 93 ? -13.278 -6.738 15.436 1.00 97.19 93 LEU A CA 1
ATOM 685 C C . LEU A 1 93 ? -11.923 -7.424 15.276 1.00 97.19 93 LEU A C 1
ATOM 687 O O . LEU A 1 93 ? -10.902 -6.889 15.721 1.00 97.19 93 LEU A O 1
ATOM 691 N N . SER A 1 94 ? -11.917 -8.584 14.624 1.00 96.44 94 SER A N 1
ATOM 692 C CA . SER A 1 94 ? -10.693 -9.237 14.155 1.00 96.44 94 SER A CA 1
ATOM 693 C C . SER A 1 94 ? -10.101 -8.499 12.949 1.00 96.44 94 SER A C 1
ATOM 695 O O . SER A 1 94 ? -10.788 -7.711 12.296 1.00 96.44 94 SER A O 1
ATOM 697 N N . MET A 1 95 ? -8.833 -8.771 12.615 1.00 97.12 95 MET A N 1
ATOM 698 C CA . MET A 1 95 ? -8.211 -8.200 11.413 1.00 97.12 95 MET A CA 1
ATOM 699 C C . MET A 1 95 ? -8.992 -8.575 10.147 1.00 97.12 95 MET A C 1
ATOM 701 O O . MET A 1 95 ? -9.349 -7.692 9.374 1.00 97.12 95 MET A O 1
ATOM 705 N N . GLY A 1 96 ? -9.383 -9.845 10.001 1.00 97.69 96 GLY A N 1
ATOM 706 C CA . GLY A 1 96 ? -10.221 -10.288 8.885 1.00 97.69 96 GLY A CA 1
ATOM 707 C C . GLY A 1 96 ? -11.533 -9.503 8.770 1.00 97.69 96 GLY A C 1
ATOM 708 O O . GLY A 1 96 ? -11.885 -9.061 7.684 1.00 97.69 96 GLY A O 1
ATOM 709 N N . GLN A 1 97 ? -12.222 -9.223 9.885 1.00 98.19 97 GLN A N 1
ATOM 710 C CA . GLN A 1 97 ? -13.438 -8.392 9.868 1.00 98.19 97 GLN A CA 1
ATOM 711 C C . GLN A 1 97 ? -13.159 -6.933 9.478 1.00 98.19 97 GLN A C 1
ATOM 713 O O . GLN A 1 97 ? -13.995 -6.298 8.840 1.00 98.19 97 GLN A O 1
ATOM 718 N N . ILE A 1 98 ? -11.998 -6.393 9.859 1.00 98.50 98 ILE A N 1
ATOM 719 C CA . ILE A 1 98 ? -11.567 -5.036 9.493 1.00 98.50 98 ILE A CA 1
ATOM 720 C C . ILE A 1 98 ? -11.254 -4.949 7.992 1.00 98.50 98 ILE A C 1
ATOM 722 O O . ILE A 1 98 ? -11.587 -3.940 7.371 1.00 98.50 98 ILE A O 1
ATOM 726 N N . LEU A 1 99 ? -10.638 -5.986 7.418 1.00 98.56 99 LEU A N 1
ATOM 727 C CA . LEU A 1 99 ? -10.257 -6.050 6.003 1.00 98.56 99 LEU A CA 1
ATOM 728 C C . LEU A 1 99 ? -11.401 -6.500 5.083 1.00 98.56 99 LEU A C 1
ATOM 730 O O . LEU A 1 99 ? -11.353 -6.227 3.884 1.00 98.56 99 LEU A O 1
ATOM 734 N N . GLN A 1 100 ? -12.443 -7.137 5.627 1.00 98.62 100 GLN A N 1
ATOM 735 C CA . GLN A 1 100 ? -13.564 -7.698 4.866 1.00 98.62 100 GLN A CA 1
ATOM 736 C C . GLN A 1 100 ? -14.176 -6.727 3.837 1.00 98.62 100 GLN A C 1
ATOM 738 O O . GLN A 1 100 ? -14.366 -7.143 2.694 1.00 98.62 100 GLN A O 1
ATOM 743 N N . PRO A 1 101 ? -14.429 -5.438 4.146 1.00 98.62 101 PRO A N 1
ATOM 744 C CA . PRO A 1 101 ? -14.966 -4.514 3.148 1.00 98.62 101 PRO A CA 1
ATOM 745 C C . PRO A 1 101 ? -14.023 -4.297 1.956 1.00 98.62 101 PRO A C 1
ATOM 747 O O . PRO A 1 101 ? -14.482 -4.233 0.820 1.00 98.62 101 PRO A O 1
ATOM 750 N N . ALA A 1 102 ? -12.709 -4.219 2.196 1.00 98.62 102 ALA A N 1
ATOM 751 C CA . ALA A 1 102 ? -11.713 -4.057 1.137 1.00 98.62 102 ALA A CA 1
ATOM 752 C C . ALA A 1 102 ? -11.579 -5.332 0.291 1.00 98.62 102 ALA A C 1
ATOM 754 O O . ALA A 1 102 ? -11.482 -5.246 -0.931 1.00 98.62 102 ALA A O 1
ATOM 755 N N . ILE A 1 103 ? -11.649 -6.510 0.924 1.00 98.81 103 ILE A N 1
ATOM 756 C CA . ILE A 1 103 ? -11.710 -7.802 0.224 1.00 98.81 103 ILE A CA 1
ATOM 757 C C . ILE A 1 103 ? -12.898 -7.808 -0.740 1.00 98.81 103 ILE A C 1
ATOM 759 O O . ILE A 1 103 ? -12.719 -8.057 -1.928 1.00 98.81 103 ILE A O 1
ATOM 763 N N . GLU A 1 104 ? -14.093 -7.453 -0.268 1.00 98.69 104 GLU A N 1
ATOM 764 C CA . GLU A 1 104 ? -15.286 -7.444 -1.117 1.00 98.69 104 GLU A CA 1
ATOM 765 C C . GLU A 1 104 ? -15.203 -6.436 -2.264 1.00 98.69 104 GLU A C 1
ATOM 767 O O . GLU A 1 104 ? -15.621 -6.762 -3.374 1.00 98.69 104 GLU A O 1
ATOM 772 N N . MET A 1 105 ? -14.655 -5.239 -2.025 1.00 98.62 105 MET A N 1
ATOM 773 C CA . MET A 1 105 ? -14.421 -4.255 -3.090 1.00 98.62 105 MET A CA 1
ATOM 774 C C . MET A 1 105 ? -13.445 -4.787 -4.139 1.00 98.62 105 MET A C 1
ATOM 776 O O . MET A 1 105 ? -13.673 -4.610 -5.332 1.00 98.62 105 MET A O 1
ATOM 780 N N . ALA A 1 106 ? -12.375 -5.460 -3.715 1.00 98.50 106 ALA A N 1
ATOM 781 C CA . ALA A 1 106 ? -11.390 -6.025 -4.626 1.00 98.50 106 ALA A CA 1
ATOM 782 C C . ALA A 1 106 ? -11.960 -7.208 -5.433 1.00 98.50 106 ALA A C 1
ATOM 784 O O . ALA A 1 106 ? -11.656 -7.335 -6.616 1.00 98.50 106 ALA A O 1
ATOM 785 N N . GLU A 1 107 ? -12.816 -8.046 -4.840 1.00 98.25 107 GLU A N 1
ATOM 786 C CA . GLU A 1 107 ? -13.433 -9.192 -5.529 1.00 98.25 107 GLU A CA 1
ATOM 787 C C . GLU A 1 107 ? -14.592 -8.803 -6.445 1.00 98.25 107 GLU A C 1
ATOM 789 O O . GLU A 1 107 ? -14.648 -9.227 -7.597 1.00 98.25 107 GLU A O 1
ATOM 794 N N . LYS A 1 108 ? -15.547 -8.027 -5.924 1.00 98.31 108 LYS A N 1
ATOM 795 C CA . LYS A 1 108 ? -16.766 -7.644 -6.654 1.00 98.31 108 LYS A CA 1
ATOM 796 C C . LYS A 1 108 ? -16.485 -6.508 -7.634 1.00 98.31 108 LYS A C 1
ATOM 798 O O . LYS A 1 108 ? -17.155 -6.400 -8.661 1.00 98.31 108 LYS A O 1
ATOM 803 N N . GLY A 1 109 ? -15.455 -5.724 -7.342 1.00 98.12 109 GLY A N 1
ATOM 804 C CA . GLY A 1 109 ? -14.995 -4.595 -8.122 1.00 98.12 109 GLY A CA 1
ATOM 805 C C . GLY A 1 109 ? -15.540 -3.266 -7.625 1.00 98.12 109 GLY A C 1
ATOM 806 O O . GLY A 1 109 ? -16.485 -3.197 -6.835 1.00 98.12 109 GLY A O 1
ATOM 807 N N . PHE A 1 110 ? -14.927 -2.195 -8.112 1.00 98.12 110 PHE A N 1
ATOM 808 C CA . PHE A 1 110 ? -15.267 -0.818 -7.767 1.00 98.12 110 PHE A CA 1
ATOM 809 C C . PHE A 1 110 ? -15.193 0.076 -9.013 1.00 98.12 110 PHE A C 1
ATOM 811 O O . PHE A 1 110 ? -14.376 -0.190 -9.899 1.00 98.12 110 PHE A O 1
ATOM 818 N N . PRO A 1 111 ? -16.027 1.129 -9.110 1.00 98.19 111 PRO A N 1
ATOM 819 C CA . PRO A 1 111 ? -15.909 2.108 -10.181 1.00 98.19 111 PRO A CA 1
ATOM 820 C C . PRO A 1 111 ? -14.634 2.936 -9.989 1.00 98.19 111 PRO A C 1
ATOM 822 O O . PRO A 1 111 ? -14.419 3.532 -8.932 1.00 98.19 111 PRO A O 1
ATOM 825 N N . VAL A 1 112 ? -13.789 2.983 -11.014 1.00 98.38 112 VAL A N 1
ATOM 826 C CA . VAL A 1 112 ? -12.504 3.684 -10.955 1.00 98.38 112 VAL A CA 1
ATOM 827 C C . VAL A 1 112 ? -12.722 5.200 -10.939 1.00 98.38 112 VAL A C 1
ATOM 829 O O . VAL A 1 112 ? -13.431 5.765 -11.779 1.00 98.38 112 VAL A O 1
ATOM 832 N N . SER A 1 113 ? -12.107 5.878 -9.967 1.00 97.94 113 SER A N 1
ATOM 833 C CA . SER A 1 113 ? -12.180 7.336 -9.846 1.00 97.94 113 SER A CA 1
ATOM 834 C C . SER A 1 113 ? -11.445 8.032 -11.001 1.00 97.94 113 SER A C 1
ATOM 836 O O . SER A 1 113 ? -10.577 7.442 -11.646 1.00 97.94 113 SER A O 1
ATOM 838 N N . GLU A 1 114 ? -11.781 9.292 -11.277 1.00 97.81 114 GLU A N 1
ATOM 839 C CA . GLU A 1 114 ? -11.141 10.062 -12.353 1.00 97.81 114 GLU A CA 1
ATOM 840 C C . GLU A 1 114 ? -9.624 10.181 -12.142 1.00 97.81 114 GLU A C 1
ATOM 842 O O . GLU A 1 114 ? -8.845 9.884 -13.050 1.00 97.81 114 GLU A O 1
ATOM 847 N N . ILE A 1 115 ? -9.197 10.531 -10.922 1.00 96.88 115 ILE A N 1
ATOM 848 C CA . ILE A 1 115 ? -7.775 10.686 -10.590 1.00 96.88 115 ILE A CA 1
ATOM 849 C C . ILE A 1 115 ? -7.020 9.357 -10.684 1.00 96.88 115 ILE A C 1
ATOM 851 O O . ILE A 1 115 ? -5.916 9.308 -11.226 1.00 96.88 115 ILE A O 1
ATOM 855 N N . THR A 1 116 ? -7.637 8.264 -10.229 1.00 97.31 116 THR A N 1
ATOM 856 C CA . THR A 1 116 ? -7.044 6.928 -10.305 1.00 97.31 116 THR A CA 1
ATOM 857 C C . THR A 1 116 ? -6.895 6.481 -11.755 1.00 97.31 116 THR A C 1
ATOM 859 O O . THR A 1 116 ? -5.833 5.987 -12.117 1.00 97.31 116 THR A O 1
ATOM 862 N N . SER A 1 117 ? -7.909 6.693 -12.604 1.00 98.00 117 SER A N 1
ATOM 863 C CA . SER A 1 117 ? -7.830 6.377 -14.039 1.00 98.00 117 SER A CA 1
ATOM 864 C C . SER A 1 117 ? -6.718 7.173 -14.728 1.00 98.00 117 SER A C 1
ATOM 866 O O . SER A 1 117 ? -5.929 6.611 -15.489 1.00 98.00 117 SER A O 1
ATOM 868 N N . TYR A 1 118 ? -6.609 8.468 -14.416 1.00 97.62 118 TYR A N 1
ATOM 869 C CA . TYR A 1 118 ? -5.542 9.322 -14.931 1.00 97.62 118 TYR A CA 1
ATOM 870 C C . TYR A 1 118 ? -4.150 8.773 -14.581 1.00 97.62 118 TYR A C 1
ATOM 872 O O . TYR A 1 118 ? -3.336 8.577 -15.482 1.00 97.62 118 TYR A O 1
ATOM 880 N N . GLN A 1 119 ? -3.892 8.465 -13.305 1.00 96.88 119 GLN A N 1
ATOM 881 C CA . GLN A 1 119 ? -2.610 7.902 -12.856 1.00 96.88 119 GLN A CA 1
ATOM 882 C C . GLN A 1 119 ? -2.328 6.542 -13.506 1.00 96.88 119 GLN A C 1
ATOM 884 O O . GLN A 1 119 ? -1.222 6.294 -13.987 1.00 96.88 119 GLN A O 1
ATOM 889 N N . TRP A 1 120 ? -3.349 5.691 -13.611 1.00 97.31 120 TRP A N 1
ATOM 890 C CA . TRP A 1 120 ? -3.224 4.373 -14.229 1.00 97.31 120 TRP A CA 1
ATOM 891 C C . TRP A 1 120 ? -2.768 4.444 -15.679 1.00 97.31 120 TRP A C 1
ATOM 893 O O . TRP A 1 120 ? -1.887 3.688 -16.087 1.00 97.31 120 TRP A O 1
ATOM 903 N N . LYS A 1 121 ? -3.316 5.385 -16.454 1.00 97.06 121 LYS A N 1
ATOM 904 C CA . LYS A 1 121 ? -2.919 5.606 -17.850 1.00 97.06 121 LYS A CA 1
ATOM 905 C C . LYS A 1 121 ? -1.465 6.042 -17.985 1.00 97.06 121 LYS A C 1
ATOM 907 O O . LYS A 1 121 ? -0.801 5.620 -18.928 1.00 97.06 121 LYS A O 1
ATOM 912 N N . GLN A 1 122 ? -0.956 6.851 -17.053 1.00 95.19 122 GLN A N 1
ATOM 913 C CA . GLN A 1 122 ? 0.447 7.279 -17.082 1.00 95.19 122 GLN A CA 1
ATOM 914 C C . GLN A 1 122 ? 1.406 6.089 -16.932 1.00 95.19 122 GLN A C 1
ATOM 916 O O . GLN A 1 122 ? 2.438 6.042 -17.604 1.00 95.19 122 GLN A O 1
ATOM 921 N N . ASP A 1 123 ? 1.034 5.102 -16.116 1.00 92.31 123 ASP A N 1
ATOM 922 C CA . ASP A 1 123 ? 1.885 3.959 -15.772 1.00 92.31 123 ASP A CA 1
ATOM 923 C C . ASP A 1 123 ? 1.536 2.654 -16.508 1.00 92.31 123 ASP A C 1
ATOM 925 O O . ASP A 1 123 ? 2.250 1.660 -16.365 1.00 92.31 123 ASP A O 1
ATOM 929 N N . ALA A 1 124 ? 0.500 2.643 -17.352 1.00 94.56 124 ALA A N 1
ATOM 930 C CA . ALA A 1 124 ? 0.046 1.454 -18.081 1.00 94.56 124 ALA A CA 1
ATOM 931 C C . ALA A 1 124 ? 1.168 0.781 -18.888 1.00 94.56 124 ALA A C 1
ATOM 933 O O . ALA A 1 124 ? 1.309 -0.441 -18.878 1.00 94.56 124 ALA A O 1
ATOM 934 N N . HIS A 1 125 ? 2.026 1.585 -19.520 1.00 92.75 125 HIS A N 1
ATOM 935 C CA . HIS A 1 125 ? 3.173 1.095 -20.282 1.00 92.75 125 HIS A CA 1
ATOM 936 C C . HIS A 1 125 ? 4.153 0.275 -19.421 1.00 92.75 125 HIS A C 1
ATOM 938 O O . HIS A 1 125 ? 4.753 -0.677 -19.909 1.00 92.75 125 HIS A O 1
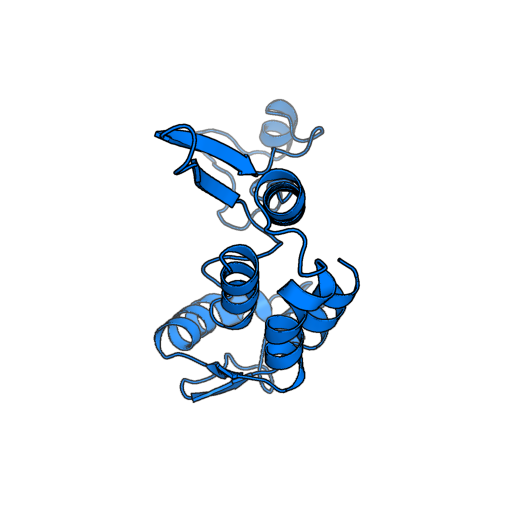ATOM 944 N N . VAL A 1 126 ? 4.287 0.595 -18.128 1.00 91.81 126 VAL A N 1
ATOM 945 C CA . VAL A 1 126 ? 5.141 -0.142 -17.181 1.00 91.81 126 VAL A CA 1
ATOM 946 C C . VAL A 1 126 ? 4.530 -1.493 -16.833 1.00 91.81 126 VAL A C 1
ATOM 948 O O . VAL A 1 126 ? 5.244 -2.488 -16.697 1.00 91.81 126 VAL A O 1
ATOM 951 N N . LEU A 1 127 ? 3.204 -1.542 -16.708 1.00 93.19 127 LEU A N 1
ATOM 952 C CA . LEU A 1 127 ? 2.460 -2.779 -16.467 1.00 93.19 127 LEU A CA 1
ATOM 953 C C . LEU A 1 127 ? 2.558 -3.741 -17.658 1.00 93.19 127 LEU A C 1
ATOM 955 O O . LEU A 1 127 ? 2.545 -4.954 -17.476 1.00 93.19 127 LEU A O 1
ATOM 959 N N . GLN A 1 128 ? 2.720 -3.204 -18.864 1.00 92.38 128 GLN A N 1
ATOM 960 C CA . GLN A 1 128 ? 2.902 -3.975 -20.094 1.00 92.38 128 GLN A CA 1
ATOM 961 C C . GLN A 1 128 ? 4.375 -4.323 -20.392 1.00 92.38 128 GLN A C 1
ATOM 963 O O . GLN A 1 128 ? 4.649 -5.038 -21.359 1.00 92.38 128 GLN A O 1
ATOM 968 N N . SER A 1 129 ? 5.332 -3.843 -19.587 1.00 91.00 129 SER A N 1
ATOM 969 C CA . SER A 1 129 ? 6.759 -4.091 -19.814 1.00 91.00 129 SER A CA 1
ATOM 970 C C . SER A 1 129 ? 7.107 -5.587 -19.779 1.00 91.00 129 SER A C 1
ATOM 972 O O . SER A 1 129 ? 6.621 -6.319 -18.907 1.00 91.00 129 SER A O 1
ATOM 974 N N . PRO A 1 130 ? 8.015 -6.056 -20.658 1.00 87.88 130 PRO A N 1
ATOM 975 C CA . PRO A 1 130 ? 8.511 -7.428 -20.621 1.00 87.88 130 PRO A CA 1
ATOM 976 C C . PRO A 1 130 ? 9.055 -7.808 -19.236 1.00 87.88 130 PRO A C 1
ATOM 978 O O . PRO A 1 130 ? 9.812 -7.054 -18.630 1.00 87.88 130 PRO A O 1
ATOM 981 N N . GLY A 1 131 ? 8.677 -8.988 -18.738 1.00 84.94 131 GLY A N 1
ATOM 982 C CA . GLY A 1 131 ? 9.090 -9.489 -17.419 1.00 84.94 131 GLY A CA 1
ATOM 983 C C . GLY A 1 131 ? 8.137 -9.147 -16.269 1.00 84.94 131 GLY A C 1
ATOM 984 O O . GLY A 1 131 ? 8.254 -9.744 -15.200 1.00 84.94 131 GLY A O 1
ATOM 985 N N . ASN A 1 132 ? 7.147 -8.272 -16.477 1.00 88.38 132 ASN A N 1
ATOM 986 C CA . ASN A 1 132 ? 6.098 -8.029 -15.489 1.00 88.38 132 ASN A CA 1
ATOM 987 C C . ASN A 1 132 ? 4.985 -9.088 -15.594 1.00 88.38 132 ASN A C 1
ATOM 989 O O . ASN A 1 132 ? 3.976 -8.897 -16.271 1.00 88.38 132 ASN A O 1
ATOM 993 N N . GLN A 1 133 ? 5.178 -10.230 -14.927 1.00 87.12 133 GLN A N 1
ATOM 994 C CA . GLN A 1 133 ? 4.286 -11.394 -15.029 1.00 87.12 133 GLN A CA 1
ATOM 995 C C . GLN A 1 133 ? 2.815 -11.083 -14.691 1.00 87.12 133 GLN A C 1
ATOM 997 O O . GLN A 1 133 ? 1.915 -11.652 -15.314 1.00 87.12 133 GLN A O 1
ATOM 1002 N N . HIS A 1 134 ? 2.587 -10.178 -13.736 1.00 89.62 134 HIS A N 1
ATOM 1003 C CA . HIS A 1 134 ? 1.261 -9.842 -13.207 1.00 89.62 134 HIS A CA 1
ATOM 1004 C C . HIS A 1 134 ? 0.752 -8.465 -13.642 1.00 89.62 134 HIS A C 1
ATOM 1006 O O . HIS A 1 134 ? -0.355 -8.078 -13.283 1.00 89.62 134 HIS A O 1
ATOM 1012 N N . GLY A 1 135 ? 1.515 -7.712 -14.440 1.00 91.81 135 GLY A N 1
ATOM 1013 C CA . GLY A 1 135 ? 1.120 -6.359 -14.836 1.00 91.81 135 GLY A CA 1
ATOM 1014 C C . GLY A 1 135 ? -0.184 -6.328 -15.638 1.00 91.81 135 GLY A C 1
ATOM 1015 O O . GLY A 1 135 ? -1.015 -5.450 -15.430 1.00 91.81 135 GLY A O 1
ATOM 1016 N N . LYS A 1 136 ? -0.432 -7.355 -16.460 1.00 92.50 136 LYS A N 1
ATOM 1017 C CA . LYS A 1 136 ? -1.706 -7.536 -17.175 1.00 92.50 136 LYS A CA 1
ATOM 1018 C C . LYS A 1 136 ? -2.916 -7.742 -16.256 1.00 92.50 136 LYS A C 1
ATOM 1020 O O . LYS A 1 136 ? -4.025 -7.424 -16.664 1.00 92.50 136 LYS A O 1
ATOM 1025 N N . ASP A 1 137 ? -2.709 -8.262 -15.043 1.00 94.12 137 ASP A N 1
ATOM 1026 C CA . ASP A 1 137 ? -3.781 -8.494 -14.064 1.00 94.12 137 ASP A CA 1
ATOM 1027 C C . ASP A 1 137 ? -4.252 -7.161 -13.443 1.00 94.12 137 ASP A C 1
ATOM 1029 O O . ASP A 1 137 ? -5.303 -7.093 -12.810 1.00 94.12 137 ASP A O 1
ATOM 1033 N N . LEU A 1 138 ? -3.483 -6.087 -13.658 1.00 95.62 138 LEU A N 1
ATOM 1034 C CA . LEU A 1 138 ? -3.793 -4.709 -13.288 1.00 95.62 138 LEU A CA 1
ATOM 1035 C C . LEU A 1 138 ? -4.332 -3.895 -14.477 1.00 95.62 138 LEU A C 1
ATOM 1037 O O . LEU A 1 138 ? -4.283 -2.670 -14.452 1.00 95.62 138 LEU A O 1
ATOM 1041 N N . LEU A 1 139 ? -4.810 -4.547 -15.538 1.00 96.25 139 LEU A N 1
ATOM 1042 C CA . LEU A 1 139 ? -5.344 -3.905 -16.742 1.00 96.25 139 LEU A CA 1
ATOM 1043 C C . LEU A 1 139 ? -6.688 -4.542 -17.125 1.00 96.25 139 LEU A C 1
ATOM 1045 O O . LEU A 1 139 ? -6.928 -5.722 -16.870 1.00 96.25 139 LEU A O 1
ATOM 1049 N N . ILE A 1 140 ? -7.563 -3.781 -17.782 1.00 96.44 140 ILE A N 1
ATOM 1050 C CA . ILE A 1 140 ? -8.816 -4.288 -18.354 1.00 96.44 140 ILE A CA 1
ATOM 1051 C C . ILE A 1 140 ? -8.582 -4.520 -19.842 1.00 96.44 140 ILE A C 1
ATOM 1053 O O . ILE A 1 140 ? -8.386 -3.578 -20.604 1.00 96.44 140 ILE A O 1
ATOM 1057 N N . ASN A 1 141 ? -8.594 -5.787 -20.266 1.00 93.31 141 ASN A N 1
ATOM 1058 C CA . ASN A 1 141 ? -8.321 -6.182 -21.655 1.00 93.31 141 ASN A CA 1
ATOM 1059 C C . ASN A 1 141 ? -6.989 -5.627 -22.199 1.00 93.31 141 ASN A C 1
ATOM 1061 O O . ASN A 1 141 ? -6.872 -5.336 -23.385 1.00 93.31 141 ASN A O 1
ATOM 1065 N N . GLY A 1 142 ? -5.989 -5.489 -21.324 1.00 93.19 142 GLY A N 1
ATOM 1066 C CA . GLY A 1 142 ? -4.676 -4.948 -21.671 1.00 93.19 142 GLY A CA 1
ATOM 1067 C C . GLY A 1 142 ? -4.567 -3.426 -21.601 1.00 93.19 142 GLY A C 1
ATOM 1068 O O . GLY A 1 142 ? -3.462 -2.925 -21.747 1.00 93.19 142 GLY A O 1
ATOM 1069 N N . GLU A 1 143 ? -5.643 -2.698 -21.308 1.00 96.19 143 GLU A N 1
ATOM 1070 C CA . GLU A 1 143 ? -5.637 -1.235 -21.197 1.00 96.19 143 GLU A CA 1
ATOM 1071 C C . GLU A 1 143 ? -5.843 -0.769 -19.752 1.00 96.19 143 GLU A C 1
ATOM 1073 O O . GLU A 1 143 ? -6.402 -1.483 -18.913 1.00 96.19 143 GLU A O 1
ATOM 1078 N N . ALA A 1 144 ? -5.379 0.443 -19.442 1.00 97.31 144 ALA A N 1
ATOM 1079 C CA . ALA A 1 144 ? -5.657 1.051 -18.146 1.00 97.31 144 ALA A CA 1
ATOM 1080 C C . ALA A 1 144 ? -7.171 1.274 -17.970 1.00 97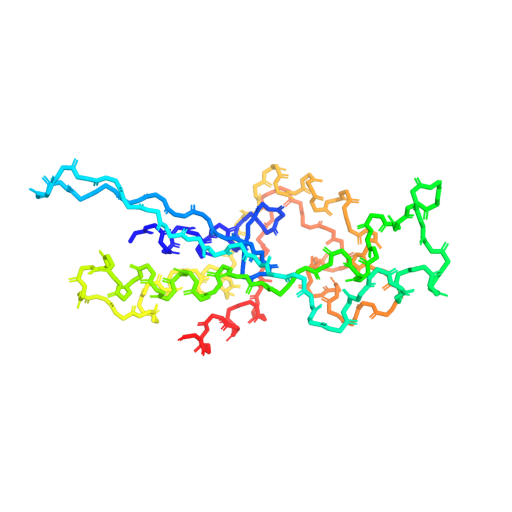.31 144 ALA A C 1
ATOM 1082 O O . ALA A 1 144 ? -7.824 1.727 -18.912 1.00 97.31 144 ALA A O 1
ATOM 1083 N N . PRO A 1 145 ? -7.735 1.010 -16.777 1.00 97.81 145 PRO A N 1
ATOM 1084 C CA . PRO A 1 145 ? -9.141 1.278 -16.512 1.00 97.81 145 PRO A CA 1
ATOM 1085 C C . PRO A 1 145 ? -9.523 2.746 -16.754 1.00 97.81 145 PRO A C 1
ATOM 1087 O O . PRO A 1 145 ? -8.870 3.676 -16.268 1.00 97.81 145 PRO A O 1
ATOM 1090 N N . GLU A 1 146 ? -10.624 2.954 -17.468 1.00 98.06 146 GLU A N 1
ATOM 1091 C CA . GLU A 1 146 ? -11.234 4.265 -17.684 1.00 98.06 146 GLU A CA 1
ATOM 1092 C C . GLU A 1 146 ? -12.026 4.729 -16.453 1.00 98.06 146 GLU A C 1
ATOM 1094 O O . GLU A 1 146 ? -12.479 3.925 -15.634 1.00 98.06 146 GLU A O 1
ATOM 1099 N N . HIS A 1 147 ? -12.247 6.039 -16.333 1.00 98.19 147 HIS A N 1
ATOM 1100 C CA . HIS A 1 147 ? -13.103 6.583 -15.281 1.00 98.19 147 HIS A CA 1
ATOM 1101 C C . HIS A 1 147 ? -14.503 5.942 -15.321 1.00 98.19 147 HIS A C 1
ATOM 1103 O O . HIS A 1 147 ? -15.141 5.859 -16.371 1.00 98.19 147 HIS A O 1
ATOM 1109 N N . GLY A 1 148 ? -14.978 5.479 -14.164 1.00 98.06 148 GLY A N 1
ATOM 1110 C CA . GLY A 1 148 ? -16.278 4.832 -14.005 1.00 98.06 148 GLY A CA 1
ATOM 1111 C C . GLY A 1 148 ? -16.321 3.365 -14.442 1.00 98.06 148 GLY A C 1
ATOM 1112 O O . GLY A 1 148 ? -17.294 2.684 -14.111 1.00 98.06 148 GLY A O 1
ATOM 1113 N N . GLN A 1 149 ? -15.290 2.839 -15.118 1.00 98.06 149 GLN A N 1
ATOM 1114 C CA . GLN A 1 149 ? -15.199 1.398 -15.358 1.00 98.06 149 GLN A CA 1
ATOM 1115 C C . GLN A 1 149 ? -15.034 0.652 -14.038 1.00 98.06 149 GLN A C 1
ATOM 1117 O O . GLN A 1 149 ? -14.364 1.119 -13.119 1.00 98.06 149 GLN A O 1
ATOM 1122 N N . VAL A 1 150 ? -15.651 -0.526 -13.955 1.00 98.31 150 VAL A N 1
ATOM 1123 C CA . VAL A 1 150 ? -15.512 -1.400 -12.794 1.00 98.31 150 VAL A CA 1
ATOM 1124 C C . VAL A 1 150 ? -14.236 -2.216 -12.945 1.00 98.31 150 VAL A C 1
ATOM 1126 O O . VAL A 1 150 ? -14.120 -3.013 -13.875 1.00 98.31 150 VAL A O 1
ATOM 1129 N N . PHE A 1 151 ? -13.299 -2.029 -12.021 1.00 98.44 151 PHE A N 1
ATOM 1130 C CA . PHE A 1 151 ? -12.079 -2.826 -11.935 1.00 98.44 151 PHE A CA 1
ATOM 1131 C C . PHE A 1 151 ? -12.180 -3.834 -10.789 1.00 98.44 151 PHE A C 1
ATOM 1133 O O . PHE A 1 151 ? -12.697 -3.511 -9.720 1.00 98.44 151 PHE A O 1
ATOM 1140 N N . GLN A 1 152 ? -11.681 -5.049 -11.014 1.00 98.19 152 GLN A N 1
ATOM 1141 C CA . GLN A 1 152 ? -11.617 -6.135 -10.034 1.00 98.19 152 GLN A CA 1
ATOM 1142 C C . GLN A 1 152 ? -10.160 -6.546 -9.835 1.00 98.19 152 GLN A C 1
ATOM 1144 O O . GLN A 1 152 ? -9.414 -6.681 -10.801 1.00 98.19 152 GLN A O 1
ATOM 1149 N N . ASN A 1 153 ? -9.768 -6.794 -8.587 1.00 97.56 153 ASN A N 1
ATOM 1150 C CA . ASN A 1 153 ? -8.427 -7.236 -8.218 1.00 97.56 153 ASN A CA 1
ATOM 1151 C C . ASN A 1 153 ? -8.482 -8.467 -7.293 1.00 97.56 153 ASN A C 1
ATOM 1153 O O . ASN A 1 153 ? -8.227 -8.362 -6.087 1.00 97.56 153 ASN A O 1
ATOM 1157 N N . PRO A 1 154 ? -8.802 -9.658 -7.831 1.00 96.94 154 PRO A N 1
ATOM 1158 C CA . PRO A 1 154 ? -8.909 -10.876 -7.029 1.00 96.94 154 PRO A CA 1
ATOM 1159 C C . PRO A 1 154 ? -7.579 -11.285 -6.377 1.00 96.94 154 PRO A C 1
ATOM 1161 O O . PRO A 1 154 ? -7.584 -11.933 -5.331 1.00 96.94 154 PRO A O 1
ATOM 1164 N N . LEU A 1 155 ? -6.434 -10.895 -6.951 1.00 96.31 155 LEU A N 1
ATOM 1165 C CA . LEU A 1 155 ? -5.121 -11.161 -6.359 1.00 96.31 155 LEU A CA 1
ATOM 1166 C C . LEU A 1 155 ? -4.930 -10.371 -5.062 1.00 96.31 155 LEU A C 1
ATOM 1168 O O . LEU A 1 155 ? -4.564 -10.957 -4.046 1.00 96.31 155 LEU A O 1
ATOM 1172 N N . LEU A 1 156 ? -5.249 -9.073 -5.064 1.00 97.38 156 LEU A N 1
ATOM 1173 C CA . LEU A 1 156 ? -5.199 -8.255 -3.851 1.00 97.38 156 LEU A CA 1
ATOM 1174 C C . LEU A 1 156 ? -6.205 -8.736 -2.797 1.00 97.38 156 LEU A C 1
ATOM 1176 O O . LEU A 1 156 ? -5.865 -8.806 -1.617 1.00 97.38 156 LEU A O 1
ATOM 1180 N N . ALA A 1 157 ? -7.410 -9.134 -3.216 1.00 98.44 157 ALA A N 1
ATOM 1181 C CA . ALA A 1 157 ? -8.386 -9.732 -2.309 1.00 98.44 157 ALA A CA 1
ATOM 1182 C C . ALA A 1 157 ? -7.832 -10.982 -1.610 1.00 98.44 157 ALA A C 1
ATOM 1184 O O . ALA A 1 157 ? -7.957 -11.124 -0.395 1.00 98.44 157 ALA A O 1
ATOM 1185 N N . ASN A 1 158 ? -7.190 -11.877 -2.365 1.00 97.94 158 ASN A N 1
ATOM 1186 C CA . ASN A 1 158 ? -6.574 -13.075 -1.806 1.00 97.94 158 ASN A CA 1
ATOM 1187 C C . ASN A 1 158 ? -5.413 -12.737 -0.870 1.00 97.94 158 ASN A C 1
ATOM 1189 O O . ASN A 1 158 ? -5.314 -13.351 0.186 1.00 97.94 158 ASN A O 1
ATOM 1193 N N . THR A 1 159 ? -4.599 -11.730 -1.195 1.00 97.19 159 THR A N 1
ATOM 1194 C CA . THR A 1 159 ? -3.562 -11.226 -0.284 1.00 97.19 159 THR A CA 1
ATOM 1195 C C . THR A 1 159 ? -4.162 -10.775 1.047 1.00 97.19 159 THR A C 1
ATOM 1197 O O . THR A 1 159 ? -3.676 -11.190 2.093 1.00 97.19 159 THR A O 1
ATOM 1200 N N . PHE A 1 160 ? -5.251 -9.999 1.041 1.00 98.12 160 PHE A N 1
ATOM 1201 C CA . PHE A 1 160 ? -5.904 -9.565 2.282 1.00 98.12 160 PHE A CA 1
ATOM 1202 C C . PHE A 1 160 ? -6.506 -10.710 3.100 1.00 98.12 160 PHE A C 1
ATOM 1204 O O . PHE A 1 160 ? -6.505 -10.630 4.322 1.00 98.12 160 PHE A O 1
ATOM 1211 N N . LYS A 1 161 ? -6.990 -11.783 2.465 1.00 98.00 161 LYS A N 1
ATOM 1212 C CA . LYS A 1 161 ? -7.510 -12.964 3.180 1.00 98.00 161 LYS A CA 1
ATOM 1213 C C . LYS A 1 161 ? -6.433 -13.752 3.932 1.00 98.00 161 LYS A C 1
ATOM 1215 O O . LYS A 1 161 ? -6.781 -14.571 4.778 1.00 98.00 161 LYS A O 1
ATOM 1220 N N . LEU A 1 162 ? -5.158 -13.562 3.587 1.00 95.44 162 LEU A N 1
ATOM 1221 C CA . LEU A 1 162 ? -4.027 -14.225 4.244 1.00 95.44 162 LEU A CA 1
ATOM 1222 C C . LEU A 1 162 ? -3.517 -13.465 5.480 1.00 95.44 162 LEU A C 1
ATOM 1224 O O . LEU A 1 162 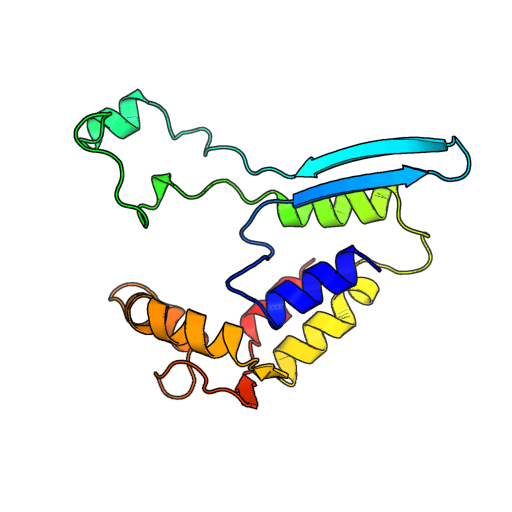? -2.676 -14.009 6.196 1.00 95.44 162 LEU A O 1
ATOM 1228 N N . VAL A 1 163 ? -3.988 -12.232 5.701 1.00 87.75 163 VAL A N 1
ATOM 1229 C CA . VAL A 1 163 ? -3.617 -11.364 6.833 1.00 87.75 163 VAL A CA 1
ATOM 1230 C C . VAL A 1 163 ? -4.543 -11.609 8.021 1.00 87.75 163 VAL A C 1
ATOM 1232 O O . VAL A 1 163 ? -4.017 -11.771 9.144 1.00 87.75 163 VAL A O 1
#